Protein AF-A0A7G1I6H4-F1 (afdb_monomer)

Foldseek 3Di:
DDFDPDPPTDDDDPDPQQQAFQQNVCCVPPNHPCVPPPPPLVNPPQDDPRPVVSVVVVVVVVVVCCQRRQFTSVCVVVVNGDPVNVVVVVVVVVVVCVVVVVVPPPPDDDDDDDD

Structure (mmCIF, N/CA/C/O backbone):
data_AF-A0A7G1I6H4-F1
#
_entry.id   AF-A0A7G1I6H4-F1
#
loop_
_atom_site.group_PDB
_atom_site.id
_atom_site.type_symbol
_atom_site.label_atom_id
_atom_site.label_alt_id
_atom_site.label_comp_id
_atom_site.label_asym_id
_atom_site.label_entity_id
_atom_site.label_seq_id
_atom_site.pdbx_PDB_ins_code
_atom_site.Cartn_x
_atom_site.Cartn_y
_atom_site.Cartn_z
_atom_site.occupancy
_atom_site.B_iso_or_equiv
_atom_site.auth_seq_id
_atom_site.auth_comp_id
_atom_site.auth_asym_id
_atom_site.auth_atom_id
_atom_site.pdbx_PDB_model_num
ATOM 1 N N . MET A 1 1 ? -10.879 -17.243 7.769 1.00 45.22 1 MET A N 1
ATOM 2 C CA . MET A 1 1 ? -12.215 -17.029 8.371 1.00 45.22 1 MET A CA 1
ATOM 3 C C . MET A 1 1 ? -12.523 -18.208 9.274 1.00 45.22 1 MET A C 1
ATOM 5 O O . MET A 1 1 ? -12.288 -19.332 8.846 1.00 45.22 1 MET A O 1
ATOM 9 N N . ARG A 1 2 ? -13.021 -17.984 10.493 1.00 42.53 2 ARG A N 1
ATOM 10 C CA . ARG A 1 2 ? -13.665 -19.048 11.276 1.00 42.53 2 ARG A CA 1
ATOM 11 C C . ARG A 1 2 ? -15.171 -18.840 11.145 1.00 42.53 2 ARG A C 1
ATOM 13 O O . ARG A 1 2 ? -15.675 -17.826 11.601 1.00 42.53 2 ARG A O 1
ATOM 20 N N . SER A 1 3 ? -15.875 -19.743 10.459 1.00 44.12 3 SER A N 1
ATOM 21 C CA . SER A 1 3 ? -17.338 -19.668 10.376 1.00 44.12 3 SER A CA 1
ATOM 22 C C . SER A 1 3 ? -17.937 -20.397 11.572 1.00 44.12 3 SER A C 1
ATOM 24 O O . SER A 1 3 ? -17.744 -21.608 11.705 1.00 44.12 3 SER A O 1
ATOM 26 N N . HIS A 1 4 ? -18.680 -19.698 12.421 1.00 45.00 4 HIS A N 1
ATOM 27 C CA . HIS A 1 4 ? -19.512 -20.344 13.427 1.00 45.00 4 HIS A CA 1
ATOM 28 C C . HIS A 1 4 ? -20.933 -20.485 12.861 1.00 45.00 4 HIS A C 1
ATOM 30 O O . HIS A 1 4 ? -21.599 -19.487 12.597 1.00 45.00 4 HIS A O 1
ATOM 36 N N . ARG A 1 5 ? -21.404 -21.719 12.623 1.00 47.16 5 ARG A N 1
ATOM 37 C CA . ARG A 1 5 ? -22.827 -21.967 12.329 1.00 47.16 5 ARG A CA 1
ATOM 38 C C . ARG A 1 5 ? -23.593 -21.975 13.651 1.00 47.16 5 ARG A C 1
ATOM 40 O O . ARG A 1 5 ? -23.657 -22.998 14.323 1.00 47.16 5 ARG A O 1
ATOM 47 N N . GLY A 1 6 ? -24.187 -20.837 13.989 1.00 47.81 6 GLY A N 1
ATOM 48 C CA . GLY A 1 6 ? -25.147 -20.664 15.077 1.00 47.81 6 GLY A CA 1
ATOM 49 C C . GLY A 1 6 ? -26.165 -19.583 14.707 1.00 47.81 6 GLY A C 1
ATOM 50 O O . GLY A 1 6 ? -25.942 -18.835 13.761 1.00 47.81 6 GLY A O 1
ATOM 51 N N . ARG A 1 7 ? -27.291 -19.514 15.429 1.00 42.69 7 ARG A N 1
ATOM 52 C CA . ARG A 1 7 ? -28.481 -18.679 15.131 1.00 42.69 7 ARG A CA 1
ATOM 53 C C . ARG A 1 7 ? -28.254 -17.152 15.073 1.00 42.69 7 ARG A C 1
ATOM 55 O O . ARG A 1 7 ? -29.196 -16.442 14.751 1.00 42.69 7 ARG A O 1
ATOM 62 N N . GLU A 1 8 ? -27.029 -16.677 15.288 1.00 47.50 8 GLU A N 1
ATOM 63 C CA . GLU A 1 8 ? -26.576 -15.297 15.067 1.00 47.50 8 GLU A CA 1
ATOM 64 C C . GLU A 1 8 ? -25.297 -15.303 14.212 1.00 47.50 8 GLU A C 1
ATOM 66 O O . GLU A 1 8 ? -24.182 -15.132 14.699 1.00 47.50 8 GLU A O 1
ATOM 71 N N . GLY A 1 9 ? -25.439 -15.626 12.925 1.00 43.72 9 GLY A N 1
ATOM 72 C CA . GLY A 1 9 ? -24.311 -15.807 12.009 1.00 43.72 9 GLY A CA 1
ATOM 73 C C . GLY A 1 9 ? -23.605 -14.493 11.674 1.00 43.72 9 GLY A C 1
ATOM 74 O O . GLY A 1 9 ? -23.954 -13.840 10.696 1.00 43.72 9 GLY A O 1
ATOM 75 N N . GLY A 1 10 ? -22.606 -14.117 12.470 1.00 53.66 10 GLY A N 1
ATOM 76 C CA . GLY A 1 10 ? -21.658 -13.049 12.157 1.00 53.66 10 GLY A CA 1
ATOM 77 C C . GLY A 1 10 ? -20.410 -13.584 11.449 1.00 53.66 10 GLY A C 1
ATOM 78 O O . GLY A 1 10 ? -19.953 -14.697 11.714 1.00 53.66 10 GLY A O 1
ATOM 79 N N . TYR A 1 11 ? -19.833 -12.786 10.552 1.00 54.41 11 TYR A N 1
ATOM 80 C CA . TYR A 1 11 ? -18.489 -13.036 10.034 1.00 54.41 11 TYR A CA 1
ATOM 81 C C . TYR A 1 11 ? -17.475 -12.398 10.985 1.00 54.41 11 TYR A C 1
ATOM 83 O O . TYR A 1 11 ? -17.378 -11.177 11.057 1.00 54.41 11 TYR A O 1
ATOM 91 N N . GLU A 1 12 ? -16.716 -13.215 11.711 1.00 65.38 12 GLU A N 1
ATOM 92 C CA . GLU A 1 12 ? -15.604 -12.735 12.535 1.00 65.38 12 GLU A CA 1
ATOM 93 C C . GLU A 1 12 ? -14.295 -12.776 11.733 1.00 65.38 12 GLU A C 1
ATOM 95 O O . GLU A 1 12 ? -14.019 -13.732 10.987 1.00 65.38 12 GLU A O 1
ATOM 100 N N . LEU A 1 13 ? -13.473 -11.729 11.870 1.00 73.75 13 LEU A N 1
ATOM 101 C CA . LEU A 1 13 ? -12.140 -11.714 11.278 1.00 73.75 13 LEU A CA 1
ATOM 102 C C . LEU A 1 13 ? -11.316 -12.867 11.857 1.00 73.75 13 LEU A C 1
ATOM 104 O O . LEU A 1 13 ? -11.351 -13.167 13.045 1.00 73.75 13 LEU A O 1
ATOM 108 N N . ALA A 1 14 ? -10.540 -13.534 11.003 1.00 76.88 14 ALA A N 1
ATOM 109 C CA . ALA A 1 14 ? -9.726 -14.666 11.445 1.00 76.88 14 ALA A CA 1
ATOM 110 C C . ALA A 1 14 ? -8.572 -14.256 12.380 1.00 76.88 14 ALA A C 1
ATOM 112 O O . ALA A 1 14 ? -7.992 -15.128 13.027 1.00 76.88 14 ALA A O 1
ATOM 113 N N . ARG A 1 15 ? -8.225 -12.962 12.380 1.00 84.06 15 ARG A N 1
ATOM 114 C CA . ARG A 1 15 ? -7.132 -12.297 13.101 1.00 84.06 15 ARG A CA 1
ATOM 115 C C . ARG A 1 15 ? -7.518 -10.829 13.365 1.00 84.06 15 ARG A C 1
ATOM 117 O O . ARG A 1 15 ? -8.431 -10.343 12.691 1.00 84.06 15 ARG A O 1
ATOM 124 N N . PRO A 1 16 ? -6.845 -10.118 14.288 1.00 88.38 16 PRO A N 1
ATOM 125 C CA . PRO A 1 16 ? -7.043 -8.682 14.483 1.00 88.38 16 PRO A CA 1
ATOM 126 C C . PRO A 1 16 ? -6.876 -7.887 13.179 1.00 88.38 16 PRO A C 1
ATOM 128 O O . PRO A 1 16 ? -5.995 -8.185 12.378 1.00 88.38 16 PRO A O 1
ATOM 131 N N . GLY A 1 17 ? -7.688 -6.843 12.971 1.00 85.50 17 GLY A N 1
ATOM 132 C CA . GLY A 1 17 ? -7.623 -6.009 11.758 1.00 85.50 17 GLY A CA 1
ATOM 133 C C . GLY A 1 17 ? -6.285 -5.283 11.560 1.00 85.50 17 GLY A C 1
ATOM 134 O O . GLY A 1 17 ? -5.935 -4.956 10.432 1.00 85.50 17 GLY A O 1
ATOM 135 N N . SER A 1 18 ? -5.517 -5.087 12.636 1.00 91.75 18 SER A N 1
ATOM 136 C CA . SER A 1 18 ? -4.149 -4.552 12.617 1.00 91.75 18 SER A CA 1
ATOM 137 C C . SER A 1 18 ? -3.107 -5.540 12.082 1.00 91.75 18 SER A C 1
ATOM 139 O O . SER A 1 18 ? -1.980 -5.150 11.812 1.00 91.75 18 SER A O 1
ATOM 141 N N . GLU A 1 19 ? -3.454 -6.820 11.943 1.00 91.69 19 GLU A N 1
ATOM 142 C CA . GLU A 1 19 ? -2.583 -7.858 11.370 1.00 91.69 19 GLU A CA 1
ATOM 143 C C . GLU A 1 19 ? -2.977 -8.224 9.932 1.00 91.69 19 GLU A C 1
ATOM 145 O O . GLU A 1 19 ? -2.373 -9.109 9.327 1.00 91.69 19 GLU A O 1
ATOM 150 N N . ILE A 1 20 ? -4.021 -7.592 9.391 1.00 93.25 20 ILE A N 1
ATOM 151 C CA . ILE A 1 20 ? -4.535 -7.869 8.051 1.00 93.25 20 ILE A CA 1
ATOM 152 C C . ILE A 1 20 ? -4.144 -6.698 7.159 1.00 93.25 20 ILE A C 1
ATOM 154 O O . ILE A 1 20 ? -4.755 -5.632 7.242 1.00 93.25 20 ILE A O 1
ATOM 158 N N . SER A 1 21 ? -3.140 -6.894 6.304 1.00 94.50 21 SER A N 1
ATOM 159 C CA . SER A 1 21 ? -2.775 -5.883 5.310 1.00 94.50 21 SER A CA 1
ATOM 160 C C . SER A 1 21 ? -3.824 -5.803 4.197 1.00 94.50 21 SER A C 1
ATOM 162 O O . SER A 1 21 ? -4.513 -6.783 3.893 1.00 94.50 21 SER A O 1
ATOM 164 N N . ILE A 1 22 ? -3.928 -4.656 3.525 1.00 93.62 22 ILE A N 1
ATOM 165 C CA . ILE A 1 22 ? -4.763 -4.528 2.320 1.00 93.62 22 ILE A CA 1
ATOM 166 C C . ILE A 1 22 ? -4.265 -5.468 1.216 1.00 93.62 22 ILE A C 1
ATOM 168 O O . ILE A 1 22 ? -5.066 -6.025 0.464 1.00 93.62 22 ILE A O 1
ATOM 172 N N . ALA A 1 23 ? -2.959 -5.732 1.163 1.00 90.75 23 ALA A N 1
ATOM 173 C CA . ALA A 1 23 ? -2.397 -6.744 0.285 1.00 90.75 23 ALA A CA 1
ATOM 174 C C . ALA A 1 23 ? -2.973 -8.145 0.551 1.00 90.75 23 ALA A C 1
ATOM 176 O O . ALA A 1 23 ? -3.241 -8.872 -0.402 1.00 90.75 23 ALA A O 1
ATOM 177 N N . ASP A 1 24 ? -3.210 -8.528 1.808 1.00 88.25 24 ASP A N 1
ATOM 178 C CA . ASP A 1 24 ? -3.823 -9.821 2.147 1.00 88.25 24 ASP A CA 1
ATOM 179 C C . ASP A 1 24 ? -5.290 -9.895 1.731 1.00 88.25 24 ASP A C 1
ATOM 181 O O . ASP A 1 24 ? -5.744 -10.934 1.248 1.00 88.25 24 ASP A O 1
ATOM 185 N N . VAL A 1 25 ? -6.017 -8.782 1.857 1.00 87.69 25 VAL A N 1
ATOM 186 C CA . VAL A 1 25 ? -7.398 -8.673 1.373 1.00 87.69 25 VAL A CA 1
ATOM 187 C C . VAL A 1 25 ? -7.446 -8.860 -0.144 1.00 87.69 25 VAL A C 1
ATOM 189 O O . VAL A 1 25 ? -8.208 -9.695 -0.627 1.00 87.69 25 VAL A O 1
ATOM 192 N N . LEU A 1 26 ? -6.593 -8.154 -0.892 1.00 84.06 26 LEU A N 1
ATOM 193 C CA . LEU A 1 26 ? -6.529 -8.279 -2.351 1.00 84.06 26 LEU A CA 1
ATOM 194 C C . LEU A 1 26 ? -6.098 -9.682 -2.789 1.00 84.06 26 LEU A C 1
ATOM 196 O O . LEU A 1 26 ? -6.694 -10.242 -3.702 1.00 84.06 26 LEU A O 1
ATOM 200 N N . ARG A 1 27 ? -5.139 -10.307 -2.091 1.00 81.12 27 ARG A N 1
ATOM 201 C CA . ARG A 1 27 ? -4.738 -11.701 -2.355 1.00 81.12 27 ARG A CA 1
ATOM 202 C C . ARG A 1 27 ? -5.885 -12.694 -2.201 1.00 81.12 27 ARG A C 1
ATOM 204 O O . ARG A 1 27 ? -5.929 -13.685 -2.924 1.00 81.12 27 ARG A O 1
ATOM 211 N N . CYS A 1 28 ? -6.777 -12.442 -1.247 1.00 82.69 28 CYS A N 1
ATOM 212 C CA . CYS A 1 28 ? -7.941 -13.279 -0.979 1.00 82.69 28 CYS A CA 1
ATOM 213 C C . CYS A 1 28 ? -8.995 -13.188 -2.096 1.00 82.69 28 CYS A C 1
ATOM 215 O O . CYS A 1 28 ? -9.670 -14.177 -2.370 1.00 82.69 28 CYS A O 1
ATOM 217 N N . ILE A 1 29 ? -9.132 -12.016 -2.728 1.00 80.69 29 ILE A N 1
ATOM 218 C CA . ILE A 1 29 ? -10.165 -11.739 -3.738 1.00 80.69 29 ILE A CA 1
ATOM 219 C C . ILE A 1 29 ? -9.653 -12.031 -5.155 1.00 80.69 29 ILE A C 1
ATOM 221 O O . ILE A 1 29 ? -10.286 -12.785 -5.890 1.00 80.69 29 ILE A O 1
ATOM 225 N N . ASP A 1 30 ? -8.500 -11.466 -5.521 1.00 69.38 30 ASP A N 1
ATOM 226 C CA . ASP A 1 30 ? -7.990 -11.432 -6.900 1.00 69.38 30 ASP A CA 1
ATOM 227 C C . ASP A 1 30 ? -6.842 -12.429 -7.154 1.00 69.38 30 ASP A C 1
ATOM 229 O O . ASP A 1 30 ? -6.369 -12.583 -8.283 1.00 69.38 30 ASP A O 1
ATOM 233 N N . GLY A 1 31 ? -6.371 -13.121 -6.112 1.00 65.44 31 GLY A N 1
ATOM 234 C CA . GLY A 1 31 ? -5.154 -13.932 -6.159 1.00 65.44 31 GLY A CA 1
ATOM 235 C C . GLY A 1 31 ? -3.880 -13.112 -5.897 1.00 65.44 31 GLY A C 1
ATOM 236 O O . GLY A 1 31 ? -3.944 -11.929 -5.562 1.00 65.44 31 GLY A O 1
ATOM 237 N N . PRO A 1 32 ? -2.681 -13.723 -5.969 1.00 66.31 32 PRO A N 1
ATOM 238 C CA . PRO A 1 32 ? -1.431 -13.066 -5.591 1.00 66.31 32 PRO A CA 1
ATOM 239 C C . PRO A 1 32 ? -1.259 -11.707 -6.284 1.00 66.31 32 PRO A C 1
ATOM 241 O O . PRO A 1 32 ? -1.294 -11.650 -7.499 1.00 66.31 32 PRO A O 1
ATOM 244 N N . LEU A 1 33 ? -0.950 -10.617 -5.568 1.00 58.62 33 LEU A N 1
ATOM 245 C CA . LEU A 1 33 ? -0.690 -9.300 -6.198 1.00 58.62 33 LEU A CA 1
ATOM 246 C C . LEU A 1 33 ? 0.359 -9.338 -7.334 1.00 58.62 33 LEU A C 1
ATOM 248 O O . LEU A 1 33 ? 0.435 -8.433 -8.163 1.00 58.62 33 LEU A O 1
ATOM 252 N N . ALA A 1 34 ? 1.183 -10.389 -7.375 1.00 54.03 34 ALA A N 1
ATOM 253 C CA . ALA A 1 34 ? 2.109 -10.662 -8.461 1.00 54.03 34 ALA A CA 1
ATOM 254 C C . ALA A 1 34 ? 1.427 -10.974 -9.812 1.00 54.03 34 ALA A C 1
ATOM 256 O O . ALA A 1 34 ? 2.008 -10.621 -10.835 1.00 54.03 34 ALA A O 1
ATOM 257 N N . SER A 1 35 ? 0.218 -11.548 -9.830 1.00 51.25 35 SER A N 1
ATOM 258 C CA . SER A 1 35 ? -0.481 -12.008 -11.039 1.00 51.25 35 SER A CA 1
ATOM 25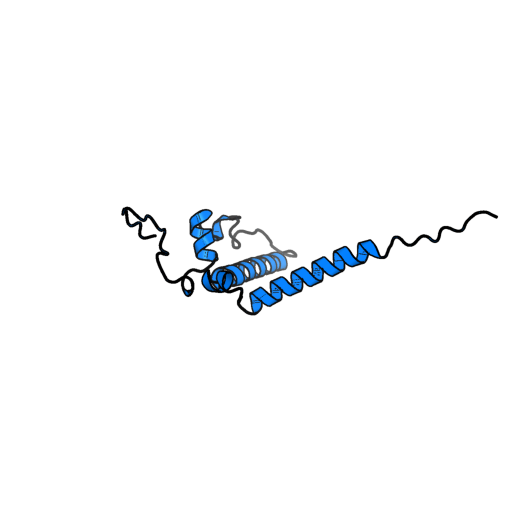9 C C . SER A 1 35 ? -1.241 -10.915 -11.798 1.00 51.25 35 SER A C 1
ATOM 261 O O . SER A 1 35 ? -1.710 -11.164 -12.904 1.00 51.25 35 SER A O 1
ATOM 263 N N . VAL A 1 36 ? -1.333 -9.683 -11.277 1.00 47.12 36 VAL A N 1
ATOM 264 C CA . VAL A 1 36 ? -2.121 -8.596 -11.906 1.00 47.12 36 VAL A CA 1
ATOM 265 C C . VAL A 1 36 ? -1.511 -8.081 -13.225 1.00 47.12 36 VAL A C 1
ATOM 267 O O . VAL A 1 36 ? -2.167 -7.356 -13.967 1.00 47.12 36 VAL A O 1
ATOM 270 N N . ARG A 1 37 ? -0.282 -8.480 -13.574 1.00 46.62 37 ARG A N 1
ATOM 271 C CA . ARG A 1 37 ? 0.293 -8.369 -14.928 1.00 46.62 37 ARG A CA 1
ATOM 272 C C . ARG A 1 37 ? 1.610 -9.135 -14.941 1.00 46.62 37 ARG A C 1
ATOM 274 O O . ARG A 1 37 ? 2.670 -8.579 -14.650 1.00 46.62 37 ARG A O 1
ATOM 281 N N . ASP A 1 38 ? 1.501 -10.433 -15.182 1.00 44.66 38 ASP A N 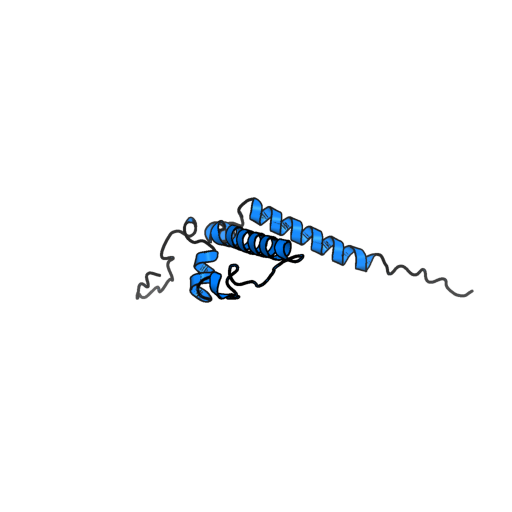1
ATOM 282 C CA . ASP A 1 38 ? 2.611 -11.381 -15.182 1.00 44.66 38 ASP A CA 1
ATOM 283 C C . ASP A 1 38 ? 3.450 -11.237 -16.462 1.00 44.66 38 ASP A C 1
ATOM 285 O O . ASP A 1 38 ? 3.416 -12.052 -17.377 1.00 44.66 38 ASP A O 1
ATOM 289 N N . ILE A 1 39 ? 4.180 -10.127 -16.551 1.00 49.94 39 ILE A N 1
ATOM 290 C CA . ILE A 1 39 ? 5.471 -10.132 -17.227 1.00 49.94 39 ILE A CA 1
ATOM 291 C C . ILE A 1 39 ? 6.472 -10.010 -16.090 1.00 49.94 39 ILE A C 1
ATOM 293 O O . ILE A 1 39 ? 6.563 -8.964 -15.435 1.00 49.94 39 ILE A O 1
ATOM 297 N N . GLY A 1 40 ? 7.157 -11.114 -15.795 1.00 55.56 40 GLY A N 1
ATOM 298 C CA . GLY A 1 40 ? 8.233 -11.136 -14.822 1.00 55.56 40 GLY A CA 1
ATOM 299 C C . GLY A 1 40 ? 9.195 -9.996 -15.132 1.00 55.56 40 GLY A C 1
ATOM 300 O O . GLY A 1 40 ? 9.658 -9.841 -16.254 1.00 55.56 40 GLY A O 1
ATOM 301 N N . LEU A 1 41 ? 9.490 -9.163 -14.140 1.00 52.22 41 LEU A N 1
ATOM 302 C CA . LEU A 1 41 ? 10.358 -7.999 -14.322 1.00 52.22 41 LEU A CA 1
ATOM 303 C C . LEU A 1 41 ? 11.787 -8.386 -14.751 1.00 52.22 41 LEU A C 1
ATOM 305 O O . LEU A 1 41 ? 12.519 -7.557 -15.281 1.00 52.22 41 LEU A O 1
ATOM 309 N N . GLY A 1 42 ? 12.167 -9.645 -14.505 1.00 51.34 42 GLY A N 1
ATOM 310 C CA . GLY A 1 42 ? 13.402 -10.253 -15.001 1.00 51.34 42 GLY A CA 1
ATOM 311 C C . GLY A 1 42 ? 13.364 -10.655 -16.478 1.00 51.34 42 GLY A C 1
ATOM 312 O O . GLY A 1 42 ? 14.420 -10.930 -17.028 1.00 51.34 42 GLY A O 1
ATOM 313 N N . ASP A 1 43 ? 12.188 -10.647 -17.106 1.00 53.91 43 ASP A N 1
ATOM 314 C CA . ASP A 1 43 ? 11.953 -11.051 -18.498 1.00 53.91 43 ASP A CA 1
ATOM 315 C C . ASP A 1 43 ? 11.502 -9.867 -19.376 1.00 53.91 43 ASP A C 1
ATOM 317 O O . ASP A 1 43 ? 11.000 -10.032 -20.484 1.00 53.91 43 ASP A O 1
ATOM 321 N N . LEU A 1 44 ? 11.663 -8.633 -18.879 1.00 57.38 44 LEU A N 1
ATOM 322 C CA . LEU A 1 44 ? 11.464 -7.431 -19.682 1.00 57.38 44 LEU A CA 1
ATOM 323 C C . LEU A 1 44 ? 12.672 -7.254 -20.620 1.00 57.38 44 LEU A C 1
ATOM 325 O O . LEU A 1 44 ? 13.773 -6.986 -20.130 1.00 57.38 44 LEU A O 1
ATOM 329 N N . PRO A 1 45 ? 12.505 -7.337 -21.954 1.00 59.34 45 PRO A N 1
ATOM 330 C CA . PRO A 1 45 ? 13.610 -7.288 -22.907 1.00 59.34 45 PRO A CA 1
ATOM 331 C C . PRO A 1 45 ? 14.040 -5.835 -23.174 1.00 59.34 45 PRO A C 1
ATOM 333 O O . PRO A 1 45 ? 14.119 -5.389 -24.316 1.00 59.34 45 PRO A O 1
ATOM 336 N N . TYR A 1 46 ? 14.281 -5.050 -22.121 1.00 59.22 46 TYR A N 1
ATOM 337 C CA . TYR A 1 46 ? 14.744 -3.670 -22.247 1.00 59.22 46 TYR A CA 1
ATOM 338 C C . TYR A 1 46 ? 16.269 -3.626 -22.148 1.00 59.22 46 TYR A C 1
ATOM 340 O O . TYR A 1 46 ? 16.841 -3.406 -21.083 1.00 59.22 46 TYR A O 1
ATOM 348 N N . SER A 1 47 ? 16.935 -3.828 -23.282 1.00 59.59 47 SER A N 1
ATOM 349 C CA . SER A 1 47 ? 18.386 -3.657 -23.421 1.00 59.59 47 SER A CA 1
ATOM 350 C C . SER A 1 47 ? 18.749 -2.296 -24.024 1.00 59.59 47 SER A C 1
ATOM 352 O O . SER A 1 47 ? 17.977 -1.722 -24.791 1.00 59.59 47 SER A O 1
ATOM 354 N N . GLY A 1 48 ? 19.956 -1.798 -23.746 1.00 67.12 48 GLY A N 1
ATOM 355 C CA . GLY A 1 48 ? 20.469 -0.570 -24.361 1.00 67.12 48 GLY A CA 1
ATOM 356 C C . GLY A 1 48 ? 19.817 0.702 -23.786 1.00 67.12 48 GLY A C 1
ATOM 357 O O . GLY A 1 48 ? 19.695 0.808 -22.565 1.00 67.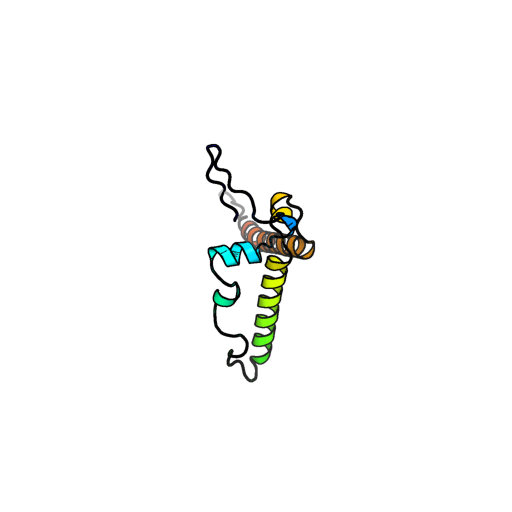12 48 GLY A O 1
ATOM 358 N N . PRO A 1 49 ? 19.391 1.680 -24.610 1.00 63.81 49 PRO A N 1
ATOM 359 C CA . PRO A 1 49 ? 18.869 2.975 -24.145 1.00 63.81 49 PRO A CA 1
ATOM 360 C C . PRO A 1 49 ? 17.642 2.901 -23.220 1.00 63.81 49 PRO A C 1
ATOM 362 O O . PRO A 1 49 ? 17.341 3.862 -22.518 1.00 63.81 49 PRO A O 1
ATOM 365 N N . THR A 1 50 ? 16.923 1.775 -23.203 1.00 66.50 50 THR A N 1
ATOM 366 C CA . THR A 1 50 ? 15.714 1.574 -22.390 1.00 66.50 50 THR A CA 1
ATOM 367 C C . THR A 1 50 ? 15.984 0.907 -21.041 1.00 66.50 50 THR A C 1
ATOM 369 O O . THR A 1 50 ? 15.033 0.626 -20.320 1.00 66.50 50 THR A O 1
ATOM 372 N N . ALA A 1 51 ? 17.243 0.671 -20.657 1.00 72.88 51 ALA A N 1
ATOM 373 C CA . ALA A 1 51 ? 17.582 0.029 -19.380 1.00 72.88 51 ALA A CA 1
ATOM 374 C C . ALA A 1 51 ? 16.986 0.761 -18.157 1.00 72.88 51 ALA A C 1
ATOM 376 O O . ALA A 1 51 ? 16.502 0.120 -17.227 1.00 72.88 51 ALA A O 1
ATOM 377 N N . ALA A 1 52 ? 16.924 2.097 -18.199 1.00 80.94 52 ALA A N 1
ATOM 378 C CA . ALA A 1 52 ? 16.313 2.910 -17.143 1.00 80.94 52 ALA A CA 1
ATOM 379 C C . ALA A 1 52 ? 14.810 2.625 -16.948 1.00 80.94 52 ALA A C 1
ATOM 381 O O . ALA A 1 52 ? 14.277 2.810 -15.855 1.00 80.94 52 ALA A O 1
ATOM 382 N N . LEU A 1 53 ? 14.116 2.136 -17.983 1.00 81.06 53 LEU A N 1
ATOM 383 C CA . LEU A 1 53 ? 12.699 1.787 -17.899 1.00 81.06 53 LEU A CA 1
ATOM 384 C C . LEU A 1 53 ? 12.474 0.593 -16.962 1.00 81.06 53 LEU A C 1
ATOM 386 O O . LEU A 1 53 ? 11.484 0.565 -16.235 1.00 81.06 53 LEU A O 1
ATOM 390 N N . THR A 1 54 ? 13.408 -0.359 -16.919 1.00 78.81 54 THR A N 1
ATOM 391 C CA . THR A 1 54 ? 13.363 -1.488 -15.980 1.00 78.81 54 THR A CA 1
ATOM 392 C C . THR A 1 54 ? 13.368 -1.004 -14.531 1.00 78.81 54 THR A C 1
ATOM 394 O O . THR A 1 54 ? 12.573 -1.486 -13.722 1.00 78.81 54 THR A O 1
ATOM 397 N N . ASP A 1 55 ? 14.203 -0.019 -14.200 1.00 81.50 55 ASP A N 1
ATOM 398 C CA . ASP A 1 55 ? 14.269 0.535 -12.845 1.00 81.50 55 ASP A CA 1
ATOM 399 C C . ASP A 1 55 ? 13.024 1.355 -12.489 1.00 81.50 55 ASP A C 1
ATOM 401 O O . ASP A 1 55 ? 12.534 1.264 -11.363 1.00 81.50 55 ASP A O 1
ATOM 405 N N . VAL A 1 56 ? 12.427 2.063 -13.454 1.00 84.75 56 VAL A N 1
ATOM 406 C CA . VAL A 1 56 ? 11.116 2.712 -13.268 1.00 84.75 56 VAL A CA 1
ATOM 407 C C . VAL A 1 56 ? 10.042 1.678 -12.926 1.00 84.75 56 VAL A C 1
ATOM 409 O O . VAL A 1 56 ? 9.281 1.861 -11.975 1.00 84.75 56 VAL A O 1
ATOM 412 N N . TRP A 1 57 ? 9.997 0.555 -13.647 1.00 80.38 57 TRP A N 1
ATOM 413 C CA . TRP A 1 57 ? 9.042 -0.512 -13.351 1.00 80.38 57 TRP A CA 1
ATOM 414 C C . TRP A 1 57 ? 9.305 -1.185 -11.996 1.00 80.38 57 TRP A C 1
ATOM 416 O O . TRP A 1 57 ? 8.350 -1.517 -11.288 1.00 80.38 57 TRP A O 1
ATOM 426 N N . ARG A 1 58 ? 10.574 -1.347 -11.593 1.00 82.06 58 ARG A N 1
ATOM 427 C CA . ARG A 1 58 ? 10.947 -1.809 -10.240 1.00 82.06 58 ARG A CA 1
ATOM 428 C C . ARG A 1 58 ? 10.411 -0.867 -9.174 1.00 82.06 58 ARG A C 1
ATOM 430 O O . ARG A 1 58 ? 9.734 -1.325 -8.254 1.00 82.06 58 ARG A O 1
ATOM 437 N N . ALA A 1 59 ? 10.669 0.429 -9.325 1.00 86.88 59 ALA A N 1
ATOM 438 C CA . ALA A 1 59 ? 10.222 1.454 -8.391 1.00 86.88 59 ALA A CA 1
ATOM 439 C C . ALA A 1 59 ? 8.692 1.493 -8.286 1.00 86.88 59 ALA A C 1
ATOM 441 O O . ALA A 1 59 ? 8.155 1.534 -7.180 1.00 86.88 59 ALA A O 1
ATOM 442 N N . LEU A 1 60 ? 7.980 1.385 -9.412 1.00 87.81 60 LEU A N 1
ATOM 443 C CA . LEU A 1 60 ? 6.519 1.340 -9.425 1.00 87.81 60 LEU A CA 1
ATOM 444 C C . LEU A 1 60 ? 5.978 0.147 -8.627 1.00 87.81 60 LEU A C 1
ATOM 446 O O . LEU A 1 60 ? 5.102 0.314 -7.780 1.00 87.81 60 LEU A O 1
ATOM 450 N N . ARG A 1 61 ? 6.522 -1.057 -8.854 1.00 82.75 61 ARG A N 1
ATOM 451 C CA . ARG A 1 61 ? 6.097 -2.257 -8.115 1.00 82.75 61 ARG A CA 1
ATOM 452 C C . ARG A 1 61 ? 6.436 -2.168 -6.631 1.00 82.75 61 ARG A C 1
ATOM 454 O O . ARG A 1 61 ? 5.628 -2.592 -5.809 1.00 82.75 61 ARG A O 1
ATOM 461 N N . ALA A 1 62 ? 7.604 -1.628 -6.288 1.00 86.38 62 ALA A N 1
ATOM 462 C CA . ALA A 1 62 ? 7.993 -1.408 -4.900 1.00 86.38 62 ALA A CA 1
ATOM 463 C C . ALA A 1 62 ? 7.046 -0.418 -4.205 1.00 86.38 62 ALA A C 1
ATOM 465 O O . ALA A 1 62 ? 6.596 -0.690 -3.098 1.00 86.38 62 ALA A O 1
ATOM 466 N N . SER A 1 63 ? 6.670 0.672 -4.881 1.00 90.06 63 SER A N 1
ATOM 467 C CA . SER A 1 63 ? 5.715 1.657 -4.363 1.00 90.06 63 SER A CA 1
ATOM 468 C C . SER A 1 63 ? 4.328 1.049 -4.143 1.00 90.06 63 SER A C 1
ATOM 470 O O . SER A 1 63 ? 3.771 1.182 -3.055 1.00 90.06 63 SER A O 1
ATOM 472 N N . MET A 1 64 ? 3.802 0.300 -5.120 1.00 89.50 64 MET A N 1
ATOM 473 C CA . MET A 1 64 ? 2.528 -0.415 -4.967 1.00 89.50 64 MET A CA 1
ATOM 474 C C . MET A 1 64 ? 2.565 -1.388 -3.787 1.00 89.50 64 MET A C 1
ATOM 476 O O . MET A 1 64 ? 1.633 -1.429 -2.987 1.00 89.50 64 MET A O 1
ATOM 480 N N . ARG A 1 65 ? 3.654 -2.157 -3.662 1.00 88.56 65 ARG A N 1
ATOM 481 C CA . ARG A 1 65 ? 3.836 -3.095 -2.555 1.00 88.56 65 ARG A CA 1
ATOM 482 C C . ARG A 1 65 ? 3.856 -2.374 -1.212 1.00 88.56 65 ARG A C 1
ATOM 484 O O . ARG A 1 65 ? 3.111 -2.770 -0.329 1.00 88.56 65 ARG A O 1
ATOM 491 N N . SER A 1 66 ? 4.655 -1.318 -1.086 1.00 92.12 66 SER A N 1
ATOM 492 C CA . SER A 1 66 ? 4.768 -0.535 0.146 1.00 92.12 66 SER A CA 1
ATOM 493 C C . SER A 1 66 ? 3.416 0.033 0.582 1.00 92.12 66 SER A C 1
ATOM 495 O O . SER A 1 66 ? 3.062 -0.059 1.750 1.00 92.12 66 SER A O 1
ATOM 497 N N . VAL A 1 67 ? 2.596 0.538 -0.345 1.00 95.06 67 VAL A N 1
ATOM 498 C CA . VAL A 1 67 ? 1.247 1.020 -0.003 1.00 95.06 67 VAL A CA 1
ATOM 499 C C . VAL A 1 67 ? 0.354 -0.117 0.501 1.00 95.06 67 VAL A C 1
ATOM 501 O O . VAL A 1 67 ? -0.297 0.023 1.534 1.00 95.06 67 VAL A O 1
ATOM 504 N N . LEU A 1 68 ? 0.299 -1.238 -0.220 1.00 92.38 68 LEU A N 1
ATOM 505 C CA . LEU A 1 68 ? -0.662 -2.307 0.065 1.00 92.38 68 LEU A CA 1
ATOM 506 C C . LEU A 1 68 ? -0.263 -3.181 1.261 1.00 92.38 68 LEU A C 1
ATOM 508 O O . LEU A 1 68 ? -1.141 -3.656 1.979 1.00 92.38 68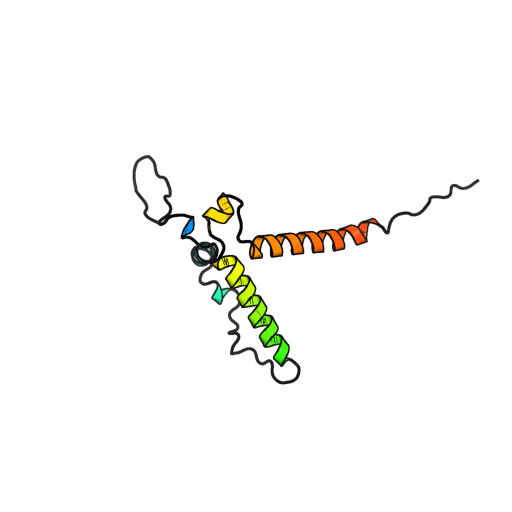 LEU A O 1
ATOM 512 N N . GLU A 1 69 ? 1.031 -3.431 1.458 1.00 93.12 69 GLU A N 1
ATOM 513 C CA . GLU A 1 69 ? 1.536 -4.288 2.539 1.00 93.12 69 GLU A CA 1
ATOM 514 C C . GLU A 1 69 ? 1.668 -3.544 3.868 1.00 93.12 69 GLU A C 1
ATOM 516 O O . GLU A 1 69 ? 1.482 -4.158 4.914 1.00 93.12 69 GLU A O 1
ATOM 521 N N . GLU A 1 70 ? 1.939 -2.237 3.847 1.00 95.31 70 GLU A N 1
ATOM 522 C CA . GLU A 1 70 ? 2.103 -1.445 5.075 1.00 95.31 70 GLU A CA 1
ATOM 523 C C . GLU A 1 70 ? 0.798 -0.797 5.555 1.00 95.31 70 GLU A C 1
ATOM 525 O O . GLU A 1 70 ? 0.768 -0.237 6.645 1.00 95.31 70 GLU A O 1
ATOM 530 N N . THR A 1 71 ? -0.282 -0.871 4.770 1.00 96.75 71 THR A N 1
ATOM 531 C CA . THR A 1 71 ? -1.611 -0.411 5.196 1.00 96.75 71 THR A CA 1
ATOM 532 C C . THR A 1 71 ? -2.428 -1.588 5.701 1.00 96.75 71 THR A C 1
ATOM 534 O O . THR A 1 71 ? -2.635 -2.560 4.970 1.00 96.75 71 THR A O 1
ATOM 537 N N . THR A 1 72 ? -2.947 -1.487 6.921 1.00 97.00 72 THR A N 1
ATOM 538 C CA . THR A 1 72 ? -3.811 -2.508 7.519 1.00 97.00 72 THR A CA 1
ATOM 539 C C . THR A 1 72 ? -5.292 -2.180 7.359 1.00 97.00 72 THR A C 1
ATOM 541 O O . THR A 1 72 ? -5.692 -1.037 7.123 1.00 97.00 72 THR A O 1
ATOM 544 N N . LEU A 1 73 ? -6.145 -3.191 7.527 1.00 94.00 73 LEU A N 1
ATOM 545 C CA . LEU A 1 73 ? -7.593 -3.008 7.565 1.00 94.00 73 LEU A CA 1
ATOM 546 C C . LEU A 1 73 ? -8.012 -2.080 8.717 1.00 94.00 73 LEU A C 1
ATOM 548 O O . LEU A 1 73 ? -8.955 -1.304 8.565 1.00 94.00 73 LEU A O 1
ATOM 552 N N . ALA A 1 74 ? -7.301 -2.132 9.849 1.00 95.19 74 ALA A N 1
ATOM 553 C CA . ALA A 1 74 ? -7.528 -1.226 10.971 1.00 95.19 74 ALA A CA 1
ATOM 554 C C . ALA A 1 74 ? -7.192 0.232 10.620 1.00 95.19 74 ALA A C 1
ATOM 556 O O . ALA A 1 74 ? -7.984 1.114 10.944 1.00 95.19 74 ALA A O 1
ATOM 557 N N . ASP A 1 75 ? -6.088 0.483 9.910 1.00 96.75 75 ASP A N 1
ATOM 558 C CA . ASP A 1 75 ? -5.698 1.837 9.483 1.00 96.75 75 ASP A CA 1
ATOM 559 C C . ASP A 1 75 ? -6.768 2.466 8.586 1.00 96.75 75 ASP A C 1
ATOM 561 O O . ASP A 1 75 ? -7.150 3.624 8.769 1.00 96.75 75 ASP A O 1
ATOM 565 N N . VAL A 1 76 ? -7.302 1.678 7.647 1.00 96.00 76 VAL A N 1
ATOM 566 C CA . VAL A 1 76 ? -8.389 2.109 6.757 1.00 96.00 76 VAL A CA 1
ATOM 567 C C . VAL A 1 76 ? -9.672 2.369 7.542 1.00 96.00 76 VAL A C 1
ATOM 569 O O . VAL A 1 76 ? -10.300 3.408 7.347 1.00 96.00 76 VAL A O 1
ATOM 572 N N . ALA A 1 77 ? -10.052 1.468 8.451 1.00 94.94 77 ALA A N 1
ATOM 573 C CA . ALA A 1 77 ? -11.257 1.626 9.266 1.00 94.94 77 ALA A CA 1
ATOM 574 C C . ALA A 1 77 ? -11.178 2.841 10.208 1.00 94.94 77 ALA A C 1
ATOM 576 O O . ALA A 1 77 ? -12.185 3.508 10.441 1.00 94.94 77 ALA A O 1
ATOM 577 N N . ALA A 1 78 ? -9.987 3.145 10.726 1.00 95.31 78 ALA A N 1
ATOM 578 C CA . ALA A 1 78 ? -9.733 4.286 11.600 1.00 95.31 78 ALA A CA 1
ATOM 579 C C . ALA A 1 78 ? -9.485 5.600 10.838 1.00 95.31 78 ALA A C 1
ATOM 581 O O . ALA A 1 78 ? -9.379 6.656 11.462 1.00 95.31 78 ALA A O 1
ATOM 582 N N . GLY A 1 79 ? -9.318 5.555 9.512 1.00 94.62 79 GLY A N 1
ATOM 583 C CA . GLY A 1 79 ? -8.910 6.715 8.714 1.00 94.62 79 GLY A CA 1
ATOM 584 C C . GLY A 1 79 ? -7.504 7.232 9.045 1.00 94.62 79 GLY A C 1
ATOM 585 O O . GLY A 1 79 ? -7.178 8.370 8.714 1.00 94.62 79 GLY A O 1
ATOM 586 N N . THR A 1 80 ? -6.673 6.422 9.705 1.00 95.56 80 THR A N 1
ATOM 587 C CA . THR A 1 80 ? -5.322 6.797 10.144 1.00 95.56 80 THR A CA 1
ATOM 588 C C . THR A 1 80 ? -4.299 6.027 9.323 1.00 95.56 80 THR A C 1
ATOM 590 O O . THR A 1 80 ? -3.792 4.996 9.746 1.00 95.56 80 THR A O 1
ATOM 593 N N . LEU A 1 81 ? -4.032 6.507 8.109 1.00 96.19 81 LEU A N 1
ATOM 594 C CA . LEU A 1 81 ? -3.142 5.812 7.180 1.00 96.19 81 LEU A CA 1
ATOM 595 C C . LEU A 1 81 ? -1.660 5.988 7.557 1.00 96.19 81 LEU A C 1
ATOM 597 O O . LEU A 1 81 ? -1.288 7.025 8.122 1.00 96.19 81 LEU A O 1
ATOM 601 N N . PRO A 1 82 ? -0.787 5.037 7.171 1.00 96.62 82 PRO A N 1
ATOM 602 C CA . PRO A 1 82 ? 0.655 5.236 7.224 1.00 96.62 82 PRO A CA 1
ATOM 603 C C . PRO A 1 82 ? 1.070 6.533 6.519 1.00 96.62 82 PRO A C 1
A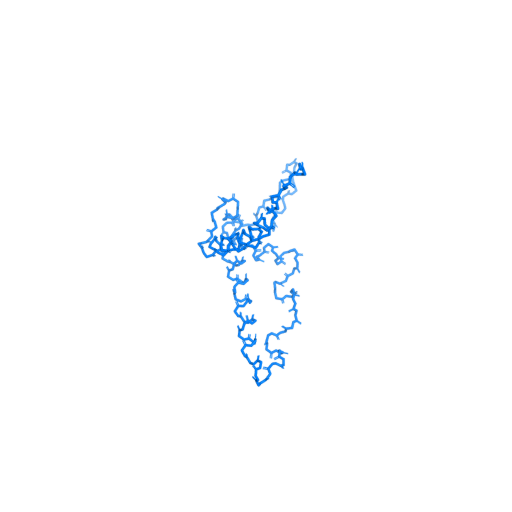TOM 605 O O . PRO A 1 82 ? 0.506 6.915 5.489 1.00 96.62 82 PRO A O 1
ATOM 608 N N . LYS A 1 83 ? 2.082 7.218 7.065 1.00 96.75 83 LYS A N 1
ATOM 609 C CA . LYS A 1 83 ? 2.467 8.572 6.627 1.00 96.75 83 LYS A CA 1
ATOM 610 C C . LYS A 1 83 ? 2.771 8.663 5.130 1.00 96.75 83 LYS A C 1
ATOM 612 O O . LYS A 1 83 ? 2.348 9.619 4.490 1.00 96.75 83 LYS A O 1
ATOM 617 N N . HIS A 1 84 ? 3.489 7.690 4.567 1.00 95.88 84 HIS A N 1
ATOM 618 C CA . HIS A 1 84 ? 3.828 7.688 3.139 1.00 95.88 84 HIS A CA 1
ATOM 619 C C . HIS A 1 84 ? 2.593 7.514 2.256 1.00 95.88 84 HIS A C 1
ATOM 621 O O . HIS A 1 84 ? 2.505 8.141 1.205 1.00 95.88 84 HIS A O 1
ATOM 627 N N . VAL A 1 85 ? 1.620 6.713 2.693 1.00 96.69 85 VAL A N 1
ATOM 628 C CA . VAL A 1 85 ? 0.361 6.501 1.968 1.00 96.69 85 VAL A CA 1
ATOM 629 C C . VAL A 1 85 ? -0.489 7.765 1.992 1.00 96.69 85 VAL A C 1
ATOM 631 O O . VAL A 1 85 ? -0.995 8.178 0.949 1.00 96.69 85 VAL A O 1
ATOM 634 N N . ALA A 1 86 ? -0.602 8.411 3.157 1.00 96.69 86 ALA A N 1
ATOM 635 C CA . ALA A 1 86 ? -1.292 9.692 3.284 1.00 96.69 86 ALA A CA 1
ATOM 636 C C . ALA A 1 86 ? -0.661 10.758 2.371 1.00 96.69 86 ALA A C 1
ATOM 638 O O . ALA A 1 86 ? -1.373 11.405 1.604 1.00 96.69 86 ALA A O 1
ATOM 639 N N . GLN A 1 87 ? 0.673 10.858 2.368 1.00 96.50 87 GLN A N 1
ATOM 640 C CA . GLN A 1 87 ? 1.397 11.801 1.517 1.00 96.50 87 GLN A CA 1
ATOM 641 C C . GLN A 1 87 ? 1.162 11.542 0.023 1.00 96.50 87 GLN A C 1
ATOM 643 O O . GLN A 1 87 ? 0.848 12.471 -0.714 1.00 96.50 87 GLN A O 1
ATOM 648 N N . LEU A 1 88 ? 1.256 10.285 -0.428 1.00 94.69 88 LEU A N 1
ATOM 649 C CA . LEU A 1 88 ? 0.991 9.922 -1.826 1.00 94.69 88 LEU A CA 1
ATOM 650 C C . LEU A 1 88 ? -0.441 10.286 -2.251 1.00 94.69 88 LEU A C 1
ATOM 652 O O . LEU A 1 88 ? -0.655 10.759 -3.370 1.00 94.69 88 LEU A O 1
ATOM 656 N N . ALA A 1 89 ? -1.422 10.092 -1.364 1.00 94.31 89 ALA A N 1
ATOM 657 C CA . ALA A 1 89 ? -2.808 10.466 -1.623 1.00 94.31 89 ALA A CA 1
ATOM 658 C C . ALA A 1 89 ? -2.991 11.992 -1.716 1.00 94.31 89 ALA A C 1
ATOM 660 O O . ALA A 1 89 ? -3.709 12.472 -2.597 1.00 94.31 89 ALA A O 1
ATOM 661 N N . ASP A 1 90 ? -2.337 12.759 -0.844 1.00 96.31 90 ASP A N 1
ATOM 662 C CA . ASP A 1 90 ? -2.388 14.224 -0.857 1.00 96.31 90 ASP A CA 1
ATOM 663 C C . ASP A 1 90 ? -1.697 14.817 -2.088 1.00 96.31 90 ASP A C 1
ATOM 665 O O . ASP A 1 90 ? -2.262 15.692 -2.753 1.00 96.31 90 ASP A O 1
ATOM 669 N N . ASP A 1 91 ? -0.533 14.284 -2.462 1.00 95.75 91 ASP A N 1
ATOM 670 C CA . ASP A 1 91 ? 0.184 14.675 -3.676 1.00 95.75 91 ASP A CA 1
ATOM 671 C C . ASP A 1 91 ? -0.683 14.444 -4.919 1.00 95.75 91 ASP A C 1
ATOM 673 O O . ASP A 1 91 ? -0.777 15.316 -5.790 1.00 95.75 91 ASP A O 1
ATOM 677 N N . TYR A 1 92 ? -1.374 13.301 -4.988 1.00 92.00 92 TYR A N 1
ATOM 678 C CA . TYR A 1 92 ? -2.296 12.996 -6.079 1.00 92.00 92 TYR A CA 1
ATOM 679 C C . TYR A 1 92 ? -3.460 13.998 -6.146 1.00 92.00 92 TYR A C 1
ATOM 681 O O . TYR A 1 92 ? -3.722 14.577 -7.204 1.00 92.00 92 TYR A O 1
ATOM 689 N N . ARG A 1 93 ? -4.113 14.300 -5.014 1.00 93.56 93 ARG A N 1
ATOM 690 C CA . ARG A 1 93 ? -5.189 15.313 -4.952 1.00 93.56 93 ARG A CA 1
ATOM 691 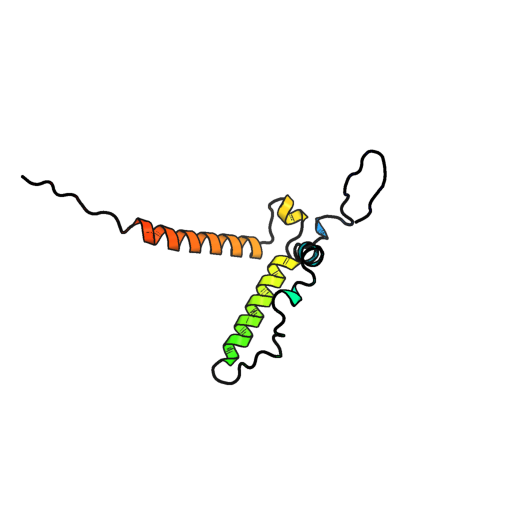C C . ARG A 1 93 ? -4.707 16.696 -5.393 1.00 93.56 93 ARG A C 1
ATOM 693 O O . ARG A 1 93 ? -5.429 17.417 -6.092 1.00 93.56 93 ARG A O 1
ATOM 700 N N . ALA A 1 94 ? -3.485 17.072 -5.017 1.00 93.38 94 ALA A N 1
ATOM 701 C CA . ALA A 1 94 ? -2.882 18.334 -5.426 1.00 93.38 94 ALA A CA 1
ATOM 702 C C . ALA A 1 94 ? -2.623 18.381 -6.942 1.00 93.38 94 ALA A C 1
ATOM 704 O O . ALA A 1 94 ? -2.866 19.410 -7.580 1.00 93.38 94 ALA A O 1
ATOM 705 N N . GLN A 1 95 ? -2.163 17.278 -7.540 1.00 91.31 95 GLN A N 1
ATOM 706 C CA . GLN A 1 95 ? -1.969 17.163 -8.990 1.00 91.31 95 GLN A CA 1
ATOM 707 C C . GLN A 1 95 ? -3.293 17.278 -9.755 1.00 91.31 95 GLN A C 1
ATOM 709 O O . GLN A 1 95 ? -3.378 18.045 -10.718 1.00 91.31 95 GLN A O 1
ATOM 714 N N . GLU A 1 96 ? -4.336 16.583 -9.302 1.00 89.69 96 GLU A N 1
ATOM 715 C CA . GLU A 1 96 ? -5.675 16.640 -9.899 1.00 89.69 96 GLU A CA 1
ATOM 716 C C . GLU A 1 96 ? -6.261 18.057 -9.838 1.00 89.69 96 GLU A C 1
ATOM 718 O O . GLU A 1 96 ? -6.774 18.574 -10.833 1.00 89.69 96 GLU A O 1
ATOM 723 N N . SER A 1 97 ? -6.106 18.745 -8.706 1.00 89.25 97 SER A N 1
ATOM 724 C CA . SER A 1 97 ? -6.579 20.126 -8.540 1.00 89.25 97 SER A CA 1
ATOM 725 C C . SER A 1 97 ? -5.891 21.096 -9.506 1.00 89.25 97 SER A C 1
ATOM 727 O O . SER A 1 97 ? -6.545 21.961 -10.091 1.00 89.25 97 SER A O 1
ATOM 729 N N . LYS A 1 98 ? -4.580 20.929 -9.739 1.00 87.06 98 LYS A N 1
ATOM 730 C CA . LYS A 1 98 ? -3.822 21.736 -10.713 1.00 87.06 98 LYS A CA 1
ATOM 731 C C . LYS A 1 98 ? -4.312 21.511 -12.147 1.00 87.06 98 LYS A C 1
ATOM 733 O O . LYS A 1 98 ? -4.478 22.481 -12.887 1.00 87.06 98 LYS A O 1
ATOM 738 N N . ARG A 1 99 ? -4.589 20.257 -12.528 1.00 81.44 99 ARG A N 1
ATOM 739 C CA . ARG A 1 99 ? -5.109 19.902 -13.864 1.00 81.44 99 ARG A CA 1
ATOM 740 C C . ARG A 1 99 ? -6.477 20.542 -14.129 1.00 81.44 99 ARG A C 1
ATOM 742 O O . ARG A 1 99 ? -6.682 21.166 -15.170 1.00 81.44 99 ARG A O 1
ATOM 749 N N . HIS A 1 100 ? -7.387 20.465 -13.161 1.00 76.81 100 HIS A N 1
ATOM 750 C CA . HIS A 1 100 ? -8.740 21.013 -13.293 1.00 76.81 100 HIS A CA 1
ATOM 751 C C . HIS A 1 100 ? -8.797 22.543 -13.135 1.00 76.81 100 HIS A C 1
ATOM 753 O O . HIS A 1 100 ? -9.573 23.206 -13.825 1.00 76.81 100 HIS A O 1
ATOM 759 N N . GLY A 1 101 ? -7.946 23.132 -12.288 1.00 65.06 101 GLY A N 1
ATOM 760 C CA . GLY A 1 101 ? -7.840 24.585 -12.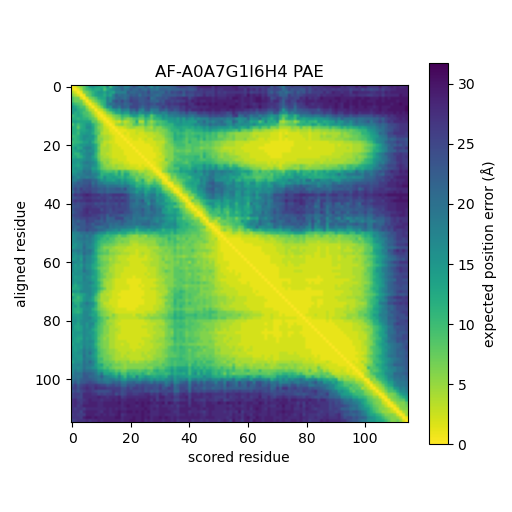114 1.00 65.06 101 GLY A CA 1
ATOM 761 C C . GLY A 1 101 ? -7.341 25.314 -13.366 1.00 65.06 101 GLY A C 1
ATOM 762 O O . GLY A 1 101 ? -7.798 26.418 -13.659 1.00 65.06 101 GLY A O 1
ATOM 763 N N . SER A 1 102 ? -6.480 24.672 -14.163 1.00 59.12 102 SER A N 1
ATOM 764 C CA . SER A 1 102 ? -5.995 25.228 -15.435 1.00 59.12 102 SER A CA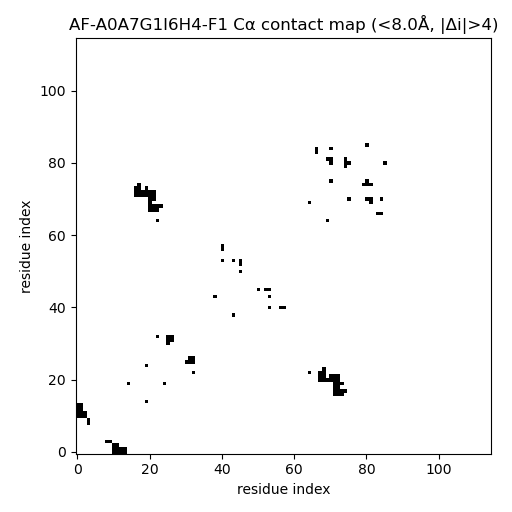 1
ATOM 765 C C . SER A 1 102 ? -7.104 25.336 -16.498 1.00 59.12 102 SER A C 1
ATOM 767 O O . SER A 1 102 ? -7.126 26.281 -17.282 1.00 59.12 102 SER A O 1
ATOM 769 N N . THR A 1 103 ? -8.101 24.442 -16.461 1.00 57.50 103 THR A N 1
ATOM 770 C CA . THR A 1 103 ? -9.219 24.421 -17.427 1.00 57.50 103 THR A CA 1
ATOM 771 C C . THR A 1 103 ? -10.258 25.525 -17.164 1.00 57.50 103 THR A C 1
ATOM 773 O O . THR A 1 103 ? -10.927 25.983 -18.088 1.00 57.50 103 THR A O 1
ATOM 776 N N . ARG A 1 104 ? -10.390 26.015 -15.921 1.00 56.69 104 ARG A N 1
ATOM 777 C CA . ARG A 1 104 ? -11.424 27.000 -15.536 1.00 56.69 104 ARG A CA 1
ATOM 778 C C . ARG A 1 104 ? -11.027 28.471 -15.726 1.00 56.69 104 ARG A C 1
ATOM 780 O O . ARG A 1 104 ? -11.905 29.326 -15.716 1.00 56.69 104 ARG A O 1
ATOM 787 N N . SER A 1 105 ? -9.742 28.769 -15.930 1.00 58.53 105 SER A N 1
ATOM 788 C CA . SER A 1 105 ? -9.237 30.149 -16.070 1.00 58.53 105 SER A CA 1
ATOM 789 C C . SER A 1 105 ? -9.323 30.707 -17.508 1.00 58.53 105 SER A C 1
ATOM 791 O O . SER A 1 105 ? -9.148 31.900 -17.729 1.00 58.53 105 SER A O 1
ATOM 793 N N . GLY A 1 106 ? -9.620 29.865 -18.510 1.00 54.53 106 GLY A N 1
ATOM 794 C CA . GLY A 1 106 ? -9.607 30.245 -19.934 1.00 54.53 106 GLY A CA 1
ATOM 795 C C . GLY A 1 106 ? -10.911 30.820 -20.510 1.00 54.53 106 GLY A C 1
ATOM 796 O O . GLY A 1 106 ? -10.921 31.237 -21.666 1.00 54.53 106 GLY A O 1
ATOM 797 N N . ILE A 1 107 ? -12.015 30.853 -19.753 1.00 59.38 107 ILE A N 1
ATOM 798 C CA . ILE A 1 107 ? -13.324 31.329 -20.242 1.00 59.38 107 ILE A CA 1
ATOM 799 C C . ILE A 1 107 ? -13.702 32.618 -19.506 1.00 59.38 107 ILE A C 1
ATOM 801 O O . ILE A 1 107 ? -14.589 32.648 -18.662 1.00 59.38 107 ILE A O 1
ATOM 805 N N . SER A 1 108 ? -13.018 33.711 -19.837 1.00 54.78 108 SER A N 1
ATOM 806 C CA . SER A 1 108 ? -13.526 35.063 -19.598 1.00 54.78 108 SER A CA 1
ATOM 807 C C . SER A 1 108 ? -13.397 35.846 -20.900 1.00 54.78 108 SER A C 1
ATOM 809 O O . SER A 1 108 ? -12.347 36.400 -21.217 1.00 54.78 108 SER A O 1
ATOM 811 N N . ARG A 1 109 ? -14.458 35.822 -21.716 1.00 58.22 109 ARG A N 1
ATOM 812 C CA . ARG A 1 109 ? -14.617 36.737 -22.854 1.00 58.22 109 ARG A CA 1
ATOM 813 C C . ARG A 1 109 ? -15.486 37.902 -22.376 1.00 58.22 109 ARG A C 1
ATOM 815 O O . ARG A 1 109 ? -16.632 37.648 -22.005 1.00 58.22 109 ARG A O 1
ATOM 822 N N . PRO A 1 110 ? -15.011 39.158 -22.390 1.00 59.47 110 PRO A N 1
ATOM 823 C CA . PRO A 1 110 ? -15.886 40.288 -22.119 1.00 59.47 110 PRO A CA 1
ATOM 824 C C . PRO A 1 110 ? -16.836 40.481 -23.308 1.00 59.47 110 PRO A C 1
ATOM 826 O O . PRO A 1 110 ? -16.402 40.700 -24.439 1.00 59.47 110 PRO A O 1
ATOM 829 N N . ASN A 1 111 ? -18.140 40.385 -23.050 1.00 55.25 111 ASN A N 1
ATOM 830 C CA . ASN A 1 111 ? -19.177 40.764 -24.002 1.00 55.25 111 ASN A CA 1
ATOM 831 C C . ASN A 1 111 ? -19.232 42.298 -24.061 1.00 55.25 111 ASN A C 1
ATOM 833 O O . ASN A 1 111 ? -19.719 42.930 -23.126 1.00 55.25 111 ASN A O 1
ATOM 837 N N . ARG A 1 112 ? -18.687 42.904 -25.123 1.00 61.19 112 ARG A N 1
ATOM 838 C CA . ARG A 1 112 ? -18.887 44.329 -25.404 1.00 61.19 112 ARG A CA 1
ATOM 839 C C . ARG A 1 112 ? -20.104 44.457 -26.316 1.00 61.19 112 ARG A C 1
ATOM 841 O O . ARG A 1 112 ? -20.044 44.138 -27.499 1.00 61.19 112 ARG A O 1
ATOM 848 N N . THR A 1 113 ? -21.196 44.890 -25.702 1.00 63.72 113 THR A N 1
ATOM 849 C CA . THR A 1 113 ? -22.459 45.315 -26.302 1.00 63.72 113 THR A CA 1
ATOM 850 C C . THR A 1 113 ? -22.253 46.337 -27.417 1.00 63.72 113 THR A C 1
ATOM 852 O O . THR A 1 113 ? -21.450 47.261 -27.288 1.00 63.72 113 THR A O 1
ATOM 855 N N . ALA A 1 114 ? -23.014 46.144 -28.492 1.00 48.84 114 ALA A N 1
ATOM 856 C CA . ALA A 1 114 ? -23.222 47.101 -29.564 1.00 48.84 114 ALA A CA 1
ATOM 857 C C . ALA A 1 114 ? -23.905 48.376 -29.039 1.00 48.84 114 ALA A C 1
ATOM 859 O O . ALA A 1 114 ? -24.795 48.299 -28.188 1.00 48.84 114 ALA A O 1
ATOM 860 N N . GLY A 1 115 ? -23.480 49.514 -29.578 1.00 52.12 115 GLY A N 1
ATOM 861 C CA . GLY A 1 115 ? -24.070 50.840 -29.437 1.00 52.12 115 GLY A CA 1
ATOM 862 C C . GLY A 1 115 ? -23.531 51.713 -30.552 1.00 52.12 115 GLY A C 1
ATOM 863 O O . GLY A 1 115 ? -22.286 51.747 -30.676 1.00 52.12 115 GLY A O 1
#

Nearest PDB structures (foldseek):
  2y75-assembly1_E  TM=8.255E-01  e=2.887E-02  Bacillus subtilis
  6y42-assembly1_A  TM=5.885E-01  e=1.469E-02  Streptomyces venezuelae ATCC 10712

Secondary structure (DSSP, 8-state):
-B---SSS---B-SS-GGG-BHHHHHHHHHS-GGGGG---GGG----GGGHHHHHHHHHHHHHHHHHHHH-BHHHHHHT---HHHHHHHHHHHHHHHHHHHHHHSS---------

Organism: Mycobacterium kansasii (NCBI:txid1768)

Solvent-accessible surface area (backbone atoms only — not comparable to full-atom values): 7110 Å² total; per-residue (Å²): 113,59,83,59,94,53,102,76,70,60,89,50,73,72,58,61,45,76,77,35,25,47,42,54,54,46,32,72,74,78,38,58,82,70,64,84,64,76,67,56,81,90,71,59,90,51,67,73,95,44,41,66,53,57,54,51,52,50,51,51,52,50,51,55,46,54,48,29,59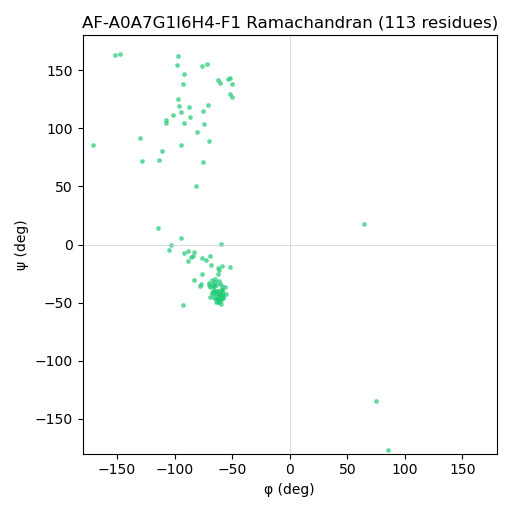,67,30,26,48,38,28,62,74,68,71,55,61,50,68,71,51,48,48,55,52,51,53,49,54,52,52,54,50,54,60,56,54,62,67,67,72,76,80,79,77,85,84,79,78,86,130

Sequence (115 aa):
MRSHRGREGGYELARPGSEISIADVLRCIDGPLASVRDIGLGDLPYSGPTAALTDVWRALRASMRSVLEETTLADVAAGTLPKHVAQLADDYRAQESKRHGSTRSGISRPNRTAG

Mean predicted aligned error: 12.87 Å

InterPro domains:
  IPR000944 Transcription regulator Rrf2 [PF02082] (2-78)
  IPR000944 Transcription regulator Rrf2 [PS51197] (1-78)
  IPR000944 Transcription regulator Rrf2 [PTHR33221] (2-80)
  IPR036388 Winged helix-like DNA-binding domain superfamily [G3DSA:1.10.10.10] (1-90)
  IPR036390 Winged helix DNA-binding domain superfamily [SSF46785] (2-79)

pLDDT: mean 75.14, std 18.31, range [42.53, 97.0]

Radius of gyration: 23.23 Å; Cα contacts (8 Å, |Δi|>4): 68; chains: 1; bounding box: 49×73×45 Å